Protein AF-A0A1V6ANA6-F1 (afdb_monomer_lite)

Secondary structure (DSSP, 8-state):
-----TT--SEEEETTTTEEEETTTTEEES-HHHHHTT--HHHHHHHHHHHHHHHHHHTT--

pLDDT: mean 84.54, std 16.84, range [45.66, 97.12]

Sequence (62 aa):
MGSGDRSERIRTYNYPQGRVTDHRLGLTVYNIENFLDGDIQMFIDALIAHFQAAALQGGNQG

Structure (mmCIF, N/CA/C/O backbone):
data_AF-A0A1V6ANA6-F1
#
_entry.id   AF-A0A1V6ANA6-F1
#
loop_
_atom_site.group_PDB
_atom_site.id
_atom_site.type_symbol
_atom_site.label_atom_id
_atom_site.label_alt_id
_atom_site.label_comp_id
_atom_site.label_asym_id
_atom_site.label_entity_id
_atom_site.label_seq_id
_atom_site.pdbx_PDB_ins_code
_atom_site.Cartn_x
_atom_site.Cartn_y
_atom_site.Cartn_z
_atom_site.occupancy
_atom_site.B_iso_or_equiv
_atom_site.auth_seq_id
_atom_site.auth_comp_id
_atom_site.auth_asym_id
_atom_site.auth_atom_id
_atom_site.pdbx_PDB_model_num
ATOM 1 N N . MET A 1 1 ? 23.504 -2.986 2.778 1.00 49.50 1 MET A N 1
ATOM 2 C CA . MET A 1 1 ? 22.202 -2.306 2.921 1.00 49.50 1 MET A CA 1
ATOM 3 C C . MET A 1 1 ? 22.495 -0.899 3.427 1.00 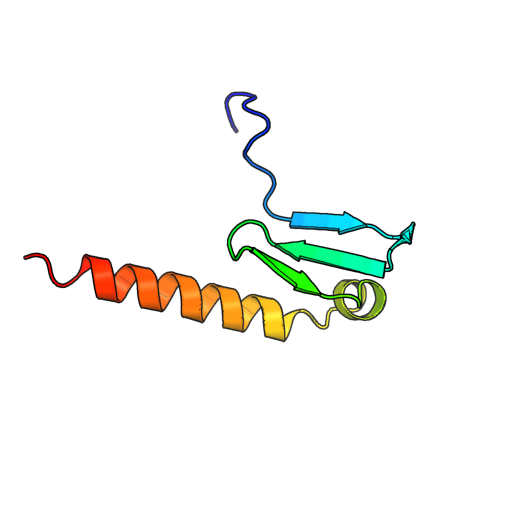49.50 1 MET A C 1
ATOM 5 O O . MET A 1 1 ? 22.666 -0.724 4.620 1.00 49.50 1 MET A O 1
ATOM 9 N N . GLY A 1 2 ? 22.993 -0.006 2.576 1.00 49.34 2 GLY A N 1
ATOM 10 C CA . GLY A 1 2 ? 22.182 0.927 1.784 1.00 49.34 2 GLY A CA 1
ATOM 11 C C . GLY A 1 2 ? 22.498 2.330 2.315 1.00 49.34 2 GLY A C 1
ATOM 12 O O . GLY A 1 2 ? 22.163 2.632 3.455 1.00 49.34 2 GLY A O 1
ATOM 13 N N . SER A 1 3 ? 23.289 3.096 1.558 1.00 52.19 3 SER A N 1
ATOM 14 C CA . SER A 1 3 ? 23.703 4.474 1.863 1.00 52.19 3 SER A CA 1
ATOM 15 C C . SER A 1 3 ? 22.478 5.289 2.276 1.00 52.19 3 SER A C 1
ATOM 17 O O . SER A 1 3 ? 21.497 5.260 1.549 1.00 52.19 3 SER A O 1
ATOM 19 N N . GLY A 1 4 ? 22.507 5.942 3.441 1.00 55.25 4 GLY A N 1
ATOM 20 C CA . GLY A 1 4 ? 21.349 6.536 4.123 1.00 55.25 4 GLY A CA 1
ATOM 21 C C . GLY A 1 4 ? 20.680 7.730 3.430 1.00 55.25 4 GLY A C 1
ATOM 22 O O . GLY A 1 4 ? 20.443 8.752 4.077 1.00 55.25 4 GLY A O 1
ATOM 23 N N . ASP A 1 5 ? 20.349 7.607 2.147 1.00 59.19 5 ASP A N 1
ATOM 24 C CA . ASP A 1 5 ? 19.406 8.479 1.477 1.00 59.19 5 ASP A CA 1
ATOM 25 C C . ASP A 1 5 ? 17.990 8.097 1.921 1.00 59.19 5 ASP A C 1
ATOM 27 O O . ASP A 1 5 ? 17.544 6.954 1.826 1.00 59.19 5 ASP A O 1
ATOM 31 N N . ARG A 1 6 ? 17.261 9.061 2.479 1.00 51.00 6 ARG A N 1
ATOM 32 C CA . ARG A 1 6 ? 15.956 8.839 3.133 1.00 51.00 6 ARG A CA 1
ATOM 33 C C . ARG A 1 6 ? 14.817 8.611 2.125 1.00 51.00 6 ARG A C 1
ATOM 35 O O . ARG A 1 6 ? 13.646 8.666 2.503 1.00 51.00 6 ARG A O 1
ATOM 42 N N . SER A 1 7 ? 15.176 8.345 0.874 1.00 53.91 7 SER A N 1
ATOM 43 C CA . SER A 1 7 ? 14.319 8.157 -0.295 1.00 53.91 7 SER A CA 1
ATOM 44 C C . SER A 1 7 ? 13.805 6.718 -0.450 1.00 53.91 7 SER A C 1
ATOM 46 O O . SER A 1 7 ? 12.913 6.465 -1.250 1.00 53.91 7 SER A O 1
ATOM 48 N N . GLU A 1 8 ? 14.299 5.762 0.341 1.00 63.00 8 GLU A N 1
ATOM 49 C CA . GLU A 1 8 ? 14.041 4.324 0.140 1.00 63.00 8 GLU A CA 1
ATOM 50 C C . GLU A 1 8 ? 12.846 3.757 0.938 1.00 63.00 8 GLU A C 1
ATOM 52 O O . GLU A 1 8 ? 12.857 2.608 1.387 1.00 63.00 8 GLU A O 1
ATOM 57 N N . ARG A 1 9 ? 11.780 4.532 1.169 1.00 79.56 9 ARG A N 1
ATOM 58 C CA . ARG A 1 9 ? 10.594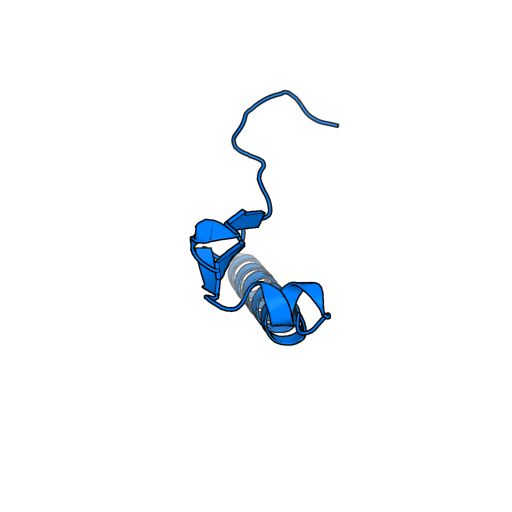 3.989 1.858 1.00 79.56 9 ARG A CA 1
ATOM 59 C C . ARG A 1 9 ? 9.693 3.258 0.872 1.00 79.56 9 ARG A C 1
ATOM 61 O O . ARG A 1 9 ? 9.028 3.887 0.066 1.00 79.56 9 ARG A O 1
ATOM 68 N N . ILE A 1 10 ? 9.603 1.933 0.996 1.00 90.00 10 ILE A N 1
ATOM 69 C CA . ILE A 1 10 ? 8.700 1.106 0.174 1.00 90.00 10 ILE A CA 1
ATOM 70 C C . ILE A 1 10 ? 7.226 1.441 0.461 1.00 90.00 10 ILE A C 1
ATOM 72 O O . ILE A 1 10 ? 6.433 1.609 -0.464 1.00 90.00 10 ILE A O 1
ATOM 76 N N . ARG A 1 11 ? 6.853 1.567 1.741 1.00 92.62 11 ARG A N 1
ATOM 77 C CA . ARG A 1 11 ? 5.487 1.884 2.187 1.00 92.62 11 ARG A CA 1
ATOM 78 C C . ARG A 1 11 ? 5.474 2.833 3.378 1.00 92.62 11 ARG A C 1
ATOM 80 O O . ARG A 1 11 ? 6.420 2.885 4.162 1.00 92.62 11 ARG A O 1
ATOM 87 N N . THR A 1 12 ? 4.367 3.543 3.545 1.00 94.62 12 THR A N 1
ATOM 88 C CA . THR A 1 12 ? 4.036 4.306 4.750 1.00 94.62 12 THR A CA 1
ATOM 89 C C . THR A 1 12 ? 2.713 3.817 5.319 1.00 94.62 12 THR A C 1
ATOM 91 O O . THR A 1 12 ? 1.719 3.762 4.604 1.00 94.62 12 THR A O 1
ATOM 94 N N . TYR A 1 13 ? 2.708 3.513 6.615 1.00 94.88 13 TYR A N 1
ATOM 95 C CA . TYR A 1 13 ? 1.529 3.137 7.391 1.00 94.88 13 TYR A CA 1
ATOM 96 C C . TYR A 1 13 ? 1.151 4.314 8.289 1.00 94.88 13 TYR A C 1
ATOM 98 O O . TYR A 1 13 ? 1.978 4.786 9.068 1.00 94.88 13 TYR A O 1
ATOM 106 N N . ASN A 1 14 ? -0.072 4.818 8.167 1.00 95.69 14 ASN A N 1
ATOM 107 C CA . ASN A 1 14 ? -0.578 5.924 8.969 1.00 95.69 14 ASN A CA 1
ATOM 108 C C . ASN A 1 14 ? -1.857 5.481 9.683 1.00 95.69 14 ASN A C 1
ATOM 110 O O . ASN A 1 14 ? -2.949 5.585 9.128 1.00 95.69 14 ASN A O 1
ATOM 114 N N . TYR A 1 15 ? -1.690 4.998 10.915 1.00 94.69 15 TYR A N 1
ATOM 115 C CA . TYR A 1 15 ? -2.785 4.535 11.768 1.00 94.69 15 TYR A CA 1
ATOM 116 C C . TYR A 1 15 ? -3.803 5.636 12.103 1.00 94.69 15 TYR A C 1
ATOM 118 O O . TYR 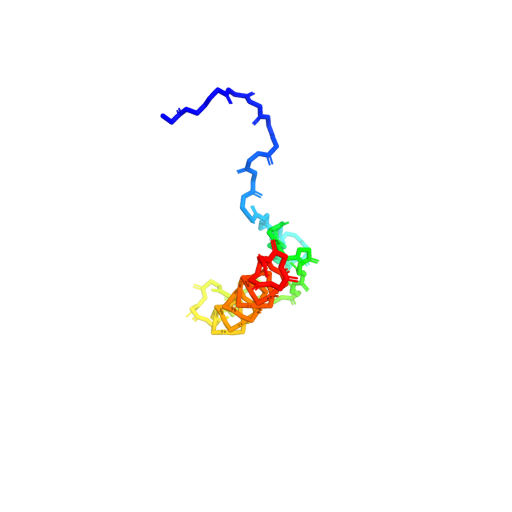A 1 15 ? -4.987 5.389 11.900 1.00 94.69 15 TYR A O 1
ATOM 126 N N . PRO A 1 16 ? -3.411 6.866 12.513 1.00 96.50 16 PRO A N 1
ATOM 127 C CA . PRO A 1 16 ? -4.387 7.927 12.788 1.00 96.50 16 PRO A CA 1
ATOM 128 C C . PRO A 1 16 ? -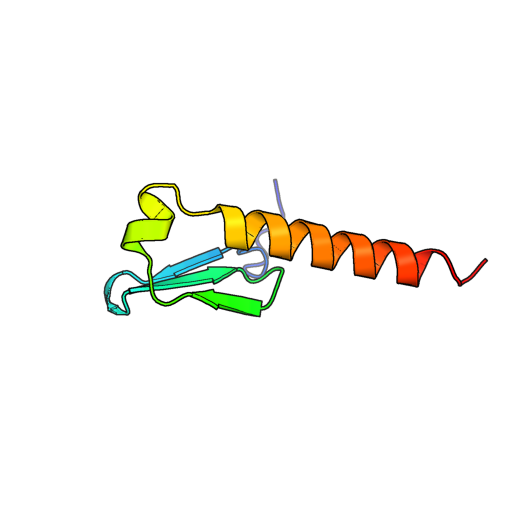5.314 8.263 11.612 1.00 96.50 16 PRO A C 1
ATOM 130 O O . PRO A 1 16 ? -6.437 8.704 11.822 1.00 96.50 16 PRO A O 1
ATOM 133 N N . GLN A 1 17 ? -4.839 8.081 10.376 1.00 94.31 17 GLN A N 1
ATOM 134 C CA . GLN A 1 17 ? -5.602 8.340 9.148 1.00 94.31 17 GLN A CA 1
ATOM 135 C C . GLN A 1 17 ? -6.104 7.053 8.475 1.00 94.31 17 GLN A C 1
ATOM 137 O O . GLN A 1 17 ? -6.634 7.118 7.367 1.00 94.31 17 GLN A O 1
ATOM 142 N N . GLY A 1 18 ? -5.904 5.893 9.110 1.00 96.38 18 GLY A N 1
ATOM 143 C CA . GLY A 1 18 ? -6.374 4.595 8.634 1.00 96.38 18 GLY A CA 1
ATOM 144 C C . GLY A 1 18 ? -5.824 4.161 7.273 1.00 96.38 18 GLY A C 1
ATOM 145 O O . GLY A 1 18 ? -6.504 3.417 6.571 1.00 96.38 18 GLY A O 1
ATOM 146 N N . ARG A 1 19 ? -4.639 4.632 6.850 1.00 97.06 19 ARG A N 1
ATOM 147 C CA . ARG A 1 19 ? -4.157 4.435 5.469 1.00 97.06 19 ARG A CA 1
ATOM 148 C C . ARG A 1 19 ? -2.784 3.792 5.339 1.00 97.06 19 ARG A C 1
ATOM 150 O O . ARG A 1 19 ? -1.899 3.986 6.173 1.00 97.06 19 ARG A O 1
ATOM 157 N N . VAL A 1 20 ? -2.594 3.116 4.211 1.00 96.44 20 VAL A N 1
ATOM 158 C CA . VAL A 1 20 ? -1.324 2.560 3.740 1.00 96.44 20 VAL A CA 1
ATOM 159 C C . VAL A 1 20 ? -1.013 3.140 2.367 1.00 96.44 20 VAL A C 1
ATOM 161 O O . VAL A 1 20 ? -1.852 3.099 1.472 1.00 96.44 20 VAL A O 1
ATOM 164 N N . THR A 1 21 ? 0.196 3.665 2.194 1.00 95.88 21 THR A N 1
ATOM 165 C CA . THR A 1 21 ? 0.698 4.182 0.916 1.00 95.88 21 THR A CA 1
ATOM 166 C C . THR A 1 21 ? 1.881 3.336 0.455 1.00 95.88 21 THR A C 1
ATOM 168 O O . THR A 1 21 ? 2.841 3.196 1.207 1.00 95.88 21 THR A O 1
ATOM 171 N N . ASP A 1 22 ? 1.838 2.785 -0.760 1.00 94.69 22 ASP A N 1
ATOM 172 C CA . ASP A 1 22 ? 2.967 2.128 -1.433 1.00 94.69 22 ASP A CA 1
ATOM 173 C C . ASP A 1 22 ? 3.627 3.107 -2.406 1.00 94.69 22 ASP A C 1
ATOM 175 O O . ASP A 1 22 ? 3.035 3.509 -3.409 1.00 94.69 22 ASP A O 1
ATOM 179 N N . HIS A 1 23 ? 4.862 3.504 -2.097 1.00 92.94 23 HIS A N 1
ATOM 180 C CA . HIS A 1 23 ? 5.584 4.540 -2.844 1.00 92.94 23 HIS A CA 1
ATOM 181 C C . HIS A 1 23 ? 6.136 4.040 -4.174 1.00 92.94 23 HIS A C 1
ATOM 183 O O . HIS A 1 23 ? 6.411 4.854 -5.047 1.00 92.94 23 HIS A O 1
ATOM 189 N N . ARG A 1 24 ? 6.253 2.720 -4.368 1.00 91.0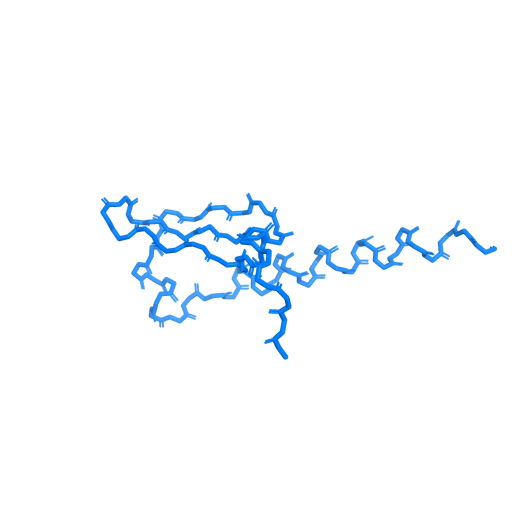6 24 ARG A N 1
ATOM 190 C CA . ARG A 1 24 ? 6.661 2.158 -5.667 1.00 91.06 24 ARG A CA 1
ATOM 191 C C . ARG A 1 24 ? 5.593 2.392 -6.731 1.00 91.06 24 ARG A C 1
ATOM 193 O O . ARG A 1 24 ? 5.918 2.514 -7.901 1.00 91.06 24 ARG A O 1
ATOM 200 N N . LEU A 1 25 ? 4.330 2.441 -6.305 1.00 91.75 25 LEU A N 1
ATOM 201 C CA . LEU A 1 25 ? 3.162 2.598 -7.171 1.00 91.75 25 LEU A CA 1
ATOM 202 C C . LEU A 1 25 ? 2.511 3.983 -7.084 1.00 91.75 25 LEU A C 1
ATOM 204 O O . LEU A 1 25 ? 1.677 4.312 -7.920 1.00 91.75 25 LEU A O 1
ATOM 208 N N . GLY A 1 26 ? 2.805 4.757 -6.034 1.00 92.50 26 GLY A N 1
ATOM 209 C CA . GLY A 1 26 ? 2.003 5.929 -5.669 1.00 92.50 26 GLY A CA 1
ATOM 210 C C . GLY A 1 26 ? 0.584 5.567 -5.203 1.00 92.50 26 GLY A C 1
ATOM 211 O O . GLY A 1 26 ? -0.300 6.422 -5.177 1.00 92.50 26 GLY A O 1
ATOM 212 N N . LEU A 1 27 ? 0.347 4.302 -4.838 1.00 93.75 27 LEU A N 1
ATOM 213 C CA . LEU A 1 27 ? -0.963 3.784 -4.447 1.00 93.75 27 LEU A CA 1
ATOM 214 C C . LEU A 1 27 ? -1.221 4.067 -2.968 1.00 93.75 27 LEU A C 1
ATOM 216 O O . LEU A 1 27 ? -0.391 3.738 -2.126 1.00 93.75 27 LEU A O 1
ATOM 220 N N . THR A 1 28 ? -2.387 4.618 -2.635 1.00 95.38 28 THR A N 1
ATOM 221 C CA . THR A 1 28 ? -2.836 4.787 -1.246 1.00 95.38 28 THR A CA 1
ATOM 222 C C . THR A 1 28 ? -4.180 4.104 -1.037 1.00 95.38 28 THR A C 1
ATOM 224 O O . THR A 1 28 ? -5.109 4.326 -1.808 1.00 95.38 28 THR A O 1
ATOM 227 N N . VAL A 1 29 ? -4.290 3.309 0.026 1.00 94.81 29 VAL A N 1
ATOM 228 C CA . VAL A 1 29 ? -5.522 2.633 0.449 1.00 94.81 29 VAL A CA 1
ATOM 229 C C . VAL A 1 29 ? -5.871 3.073 1.865 1.00 94.81 29 VAL A C 1
ATOM 231 O O . VAL A 1 29 ? -5.008 3.095 2.738 1.00 94.81 29 VAL A O 1
ATOM 234 N N . TYR A 1 30 ? -7.137 3.413 2.099 1.00 96.19 30 TYR A N 1
ATOM 235 C CA . TYR A 1 30 ? -7.668 3.887 3.385 1.00 96.19 30 TYR A CA 1
ATOM 236 C C . TYR A 1 30 ? -8.312 2.745 4.174 1.00 96.19 30 TYR A C 1
ATOM 238 O O . TYR A 1 30 ? -9.472 2.821 4.569 1.00 96.19 30 TYR A O 1
ATOM 246 N N . ASN A 1 31 ? -7.581 1.643 4.310 1.00 93.88 31 ASN A N 1
ATOM 247 C CA . ASN A 1 31 ? -8.052 0.471 5.033 1.00 93.88 31 ASN A CA 1
ATOM 248 C C . ASN A 1 31 ? -6.869 -0.297 5.633 1.00 93.88 31 ASN A C 1
ATOM 250 O O . ASN A 1 31 ? -6.521 -1.392 5.194 1.00 93.88 31 ASN A O 1
ATOM 254 N N . ILE A 1 32 ? -6.178 0.349 6.577 1.00 95.56 32 ILE A N 1
ATOM 255 C CA . ILE A 1 32 ? -4.986 -0.223 7.212 1.00 95.56 32 ILE A CA 1
ATOM 256 C C . ILE A 1 32 ? -5.283 -1.518 7.976 1.00 95.56 32 ILE A C 1
ATOM 258 O O . ILE A 1 32 ? -4.453 -2.416 7.929 1.00 95.56 32 ILE A O 1
ATOM 262 N N . GLU A 1 33 ? -6.451 -1.640 8.610 1.00 96.00 33 GLU A N 1
ATOM 263 C CA . GLU A 1 33 ? -6.826 -2.830 9.388 1.00 96.00 33 GLU A CA 1
ATOM 264 C C . GLU A 1 33 ? -6.867 -4.075 8.493 1.00 96.00 33 GLU A C 1
ATOM 266 O O . GLU A 1 33 ? -6.084 -4.998 8.697 1.00 96.00 33 GLU A O 1
ATOM 271 N N . ASN A 1 34 ? -7.646 -4.049 7.403 1.00 95.38 34 ASN A N 1
ATOM 272 C CA . ASN A 1 34 ? -7.702 -5.177 6.467 1.00 95.38 34 ASN A CA 1
ATOM 273 C C . ASN A 1 34 ? -6.331 -5.495 5.857 1.00 95.38 34 ASN A C 1
ATOM 275 O O . ASN A 1 34 ? -5.982 -6.660 5.675 1.00 95.38 34 ASN A O 1
ATOM 279 N N . PHE A 1 35 ? -5.535 -4.464 5.551 1.00 94.88 35 PHE A N 1
ATOM 280 C CA . PHE A 1 35 ? -4.184 -4.667 5.033 1.00 94.88 35 PHE A CA 1
ATOM 281 C C . PHE A 1 35 ? -3.312 -5.443 6.032 1.00 94.88 35 PHE A C 1
ATOM 283 O O . PHE A 1 35 ? -2.557 -6.331 5.635 1.00 94.88 35 PHE A O 1
ATOM 290 N N . LEU A 1 36 ? -3.394 -5.104 7.322 1.00 94.50 36 LEU A N 1
ATOM 291 C CA . LEU A 1 36 ? -2.645 -5.774 8.386 1.00 94.50 36 LEU A CA 1
ATOM 292 C C . LEU A 1 36 ? -3.179 -7.179 8.682 1.00 94.50 36 LEU A C 1
ATOM 294 O O . LEU A 1 36 ? -2.382 -8.058 9.004 1.00 94.50 36 LEU A O 1
ATOM 298 N N . ASP A 1 37 ? -4.475 -7.409 8.475 1.00 97.12 37 ASP A N 1
ATOM 299 C CA . ASP A 1 37 ? -5.111 -8.731 8.546 1.00 97.12 37 ASP A CA 1
ATOM 300 C C . ASP A 1 37 ? -4.758 -9.643 7.354 1.00 97.12 37 ASP A C 1
ATOM 302 O O . ASP A 1 37 ? -5.142 -10.813 7.317 1.00 97.12 37 ASP A O 1
ATOM 306 N N . GLY A 1 38 ? -3.984 -9.138 6.387 1.00 95.44 38 GLY A N 1
ATOM 307 C CA . GLY A 1 38 ? -3.457 -9.914 5.265 1.00 95.44 38 GLY A CA 1
ATOM 308 C C . GLY A 1 38 ? -4.221 -9.744 3.954 1.00 95.44 38 GLY A C 1
ATOM 309 O O . GLY A 1 38 ? -3.871 -10.400 2.971 1.00 95.44 38 GLY A O 1
ATOM 310 N N . ASP A 1 39 ? -5.200 -8.838 3.885 1.00 95.94 39 ASP A N 1
ATOM 311 C CA . ASP A 1 39 ? -5.869 -8.450 2.638 1.00 95.94 39 ASP A CA 1
ATOM 312 C C . ASP A 1 39 ? -4.953 -7.546 1.790 1.00 95.94 39 ASP A C 1
ATOM 314 O O . ASP A 1 39 ? -5.130 -6.333 1.650 1.00 95.94 39 ASP A O 1
ATOM 318 N N . ILE A 1 40 ? -3.881 -8.151 1.274 1.00 95.69 40 ILE A N 1
ATOM 319 C CA . ILE A 1 40 ? -2.819 -7.475 0.519 1.00 95.69 40 ILE A CA 1
ATOM 320 C C . ILE A 1 40 ? -2.819 -7.846 -0.965 1.00 95.69 40 ILE A C 1
ATOM 322 O O . ILE A 1 40 ? -1.969 -7.353 -1.712 1.00 95.69 40 ILE A O 1
ATOM 326 N N . GLN A 1 41 ? -3.753 -8.693 -1.410 1.00 95.19 41 GLN A N 1
ATOM 327 C CA . GLN A 1 41 ? -3.782 -9.215 -2.780 1.00 95.19 41 GLN A CA 1
ATOM 328 C C . GLN A 1 41 ? -3.857 -8.083 -3.810 1.00 95.19 41 GLN A C 1
ATOM 330 O O . GLN A 1 41 ? -3.077 -8.058 -4.759 1.00 95.19 41 GLN A O 1
ATOM 335 N N . MET A 1 42 ? -4.685 -7.067 -3.543 1.00 92.44 42 MET A N 1
ATOM 336 C CA . MET A 1 42 ? -4.784 -5.861 -4.370 1.00 92.44 42 MET A CA 1
ATOM 337 C C . MET A 1 42 ? -3.422 -5.182 -4.597 1.00 92.44 42 MET A C 1
ATOM 339 O O . MET A 1 42 ? -3.123 -4.735 -5.704 1.00 92.44 42 MET A O 1
ATOM 343 N N . PHE A 1 43 ? -2.579 -5.092 -3.563 1.00 93.81 43 PHE A N 1
ATOM 344 C CA . PHE A 1 43 ? -1.253 -4.483 -3.690 1.00 93.81 43 PHE A CA 1
ATOM 345 C C . PHE A 1 43 ? -0.301 -5.363 -4.497 1.00 93.81 43 PHE A C 1
ATOM 347 O O . PHE A 1 43 ? 0.515 -4.836 -5.250 1.00 93.81 43 PHE A O 1
ATOM 354 N N . ILE A 1 44 ? -0.379 -6.685 -4.331 1.00 94.88 44 ILE A N 1
ATOM 355 C CA . ILE A 1 44 ? 0.446 -7.638 -5.080 1.00 94.88 44 ILE A CA 1
ATOM 356 C C . ILE A 1 44 ? 0.125 -7.538 -6.571 1.00 94.88 44 ILE A C 1
ATOM 358 O O . ILE A 1 44 ? 1.038 -7.345 -7.373 1.00 94.88 44 ILE A O 1
ATOM 362 N N . ASP A 1 45 ? -1.155 -7.583 -6.930 1.00 95.69 45 ASP A N 1
ATOM 363 C CA . ASP A 1 45 ? -1.594 -7.518 -8.324 1.00 95.69 45 ASP A CA 1
ATOM 364 C C . ASP A 1 45 ? -1.194 -6.186 -8.969 1.00 95.69 45 ASP A C 1
ATOM 366 O O . ASP A 1 45 ? -0.654 -6.164 -10.077 1.00 95.69 45 ASP A O 1
ATOM 370 N N . ALA A 1 46 ? -1.364 -5.073 -8.246 1.00 94.56 46 ALA A N 1
ATOM 371 C CA . ALA A 1 46 ? -0.943 -3.756 -8.713 1.00 94.56 46 ALA A CA 1
ATOM 372 C C . ALA A 1 46 ? 0.580 -3.663 -8.927 1.00 94.56 46 ALA A C 1
ATOM 374 O O . ALA A 1 46 ? 1.029 -3.068 -9.908 1.00 94.56 46 ALA A O 1
ATOM 375 N N . LEU A 1 47 ? 1.385 -4.276 -8.048 1.00 94.00 47 LEU A N 1
ATOM 376 C CA . LEU A 1 47 ? 2.843 -4.336 -8.204 1.00 94.00 47 LEU A CA 1
ATOM 377 C C . LEU A 1 47 ? 3.237 -5.150 -9.432 1.00 94.00 47 LEU A C 1
ATOM 379 O O . LEU A 1 47 ? 4.052 -4.693 -10.231 1.00 94.00 47 LEU A O 1
ATOM 383 N N . ILE A 1 48 ? 2.649 -6.335 -9.595 1.00 94.56 48 ILE A N 1
ATOM 384 C CA . ILE A 1 48 ? 2.911 -7.208 -10.740 1.00 94.56 48 ILE A CA 1
ATOM 385 C C . ILE A 1 48 ? 2.577 -6.473 -12.038 1.00 94.56 48 ILE A C 1
ATOM 387 O O . ILE A 1 48 ? 3.435 -6.383 -12.915 1.00 94.56 48 ILE A O 1
ATOM 391 N N . ALA A 1 49 ? 1.383 -5.883 -12.135 1.00 93.62 49 ALA A N 1
ATOM 392 C CA . ALA A 1 49 ? 0.954 -5.146 -13.319 1.00 93.62 49 ALA A CA 1
ATOM 393 C C . ALA A 1 49 ? 1.888 -3.968 -13.638 1.00 93.62 49 ALA A C 1
ATOM 395 O O . ALA A 1 49 ? 2.279 -3.785 -14.791 1.00 93.62 49 ALA A O 1
ATOM 396 N N . HIS A 1 50 ? 2.298 -3.198 -12.623 1.00 91.38 50 HIS A N 1
ATOM 397 C CA . HIS A 1 50 ? 3.214 -2.072 -12.797 1.00 91.38 50 HIS A CA 1
ATOM 398 C C . HIS A 1 50 ? 4.572 -2.507 -13.363 1.00 91.38 50 HIS A C 1
ATOM 400 O O . HIS A 1 50 ? 5.043 -1.941 -14.352 1.00 91.38 50 HIS A O 1
ATOM 406 N N . PHE A 1 51 ? 5.190 -3.541 -12.784 1.00 89.06 51 PHE A N 1
ATOM 407 C CA . PHE A 1 51 ? 6.496 -4.015 -13.244 1.00 89.06 51 PHE A CA 1
ATOM 408 C C . PHE A 1 51 ? 6.424 -4.761 -14.580 1.00 89.06 51 PHE A C 1
ATOM 410 O O . PHE A 1 51 ? 7.335 -4.626 -15.394 1.00 89.06 51 PHE A O 1
ATOM 417 N N . GLN A 1 52 ? 5.338 -5.488 -14.854 1.00 91.56 52 GLN A N 1
ATOM 418 C CA . GLN A 1 52 ? 5.101 -6.089 -16.169 1.00 91.56 52 GLN A CA 1
ATOM 419 C C . GLN A 1 52 ? 4.959 -5.016 -17.254 1.00 91.56 52 GLN A C 1
ATOM 421 O O . GLN A 1 52 ? 5.604 -5.110 -18.297 1.00 91.56 52 GLN A O 1
ATOM 426 N N . ALA A 1 53 ? 4.178 -3.962 -17.001 1.00 89.06 53 ALA A N 1
ATOM 427 C CA . ALA A 1 53 ? 4.026 -2.849 -17.935 1.00 89.06 53 ALA A CA 1
ATOM 428 C C . ALA A 1 53 ? 5.349 -2.100 -18.170 1.00 89.06 53 ALA A C 1
ATOM 430 O O . ALA A 1 53 ? 5.636 -1.701 -19.300 1.00 89.06 53 ALA A O 1
ATOM 431 N N . ALA A 1 54 ? 6.169 -1.925 -17.129 1.00 85.38 54 ALA A N 1
ATOM 432 C CA . ALA A 1 54 ? 7.498 -1.330 -17.253 1.00 85.38 54 ALA A CA 1
ATOM 433 C C . ALA A 1 54 ? 8.455 -2.213 -18.078 1.00 85.38 54 ALA A C 1
ATOM 435 O O . ALA A 1 54 ? 9.171 -1.707 -18.942 1.00 85.38 54 ALA A O 1
ATOM 436 N N . ALA A 1 55 ? 8.432 -3.534 -17.870 1.00 85.19 55 ALA A N 1
ATOM 437 C CA . ALA A 1 55 ? 9.261 -4.481 -18.616 1.00 85.19 55 ALA A CA 1
ATOM 438 C C . ALA A 1 55 ? 8.902 -4.522 -20.112 1.00 85.19 55 ALA 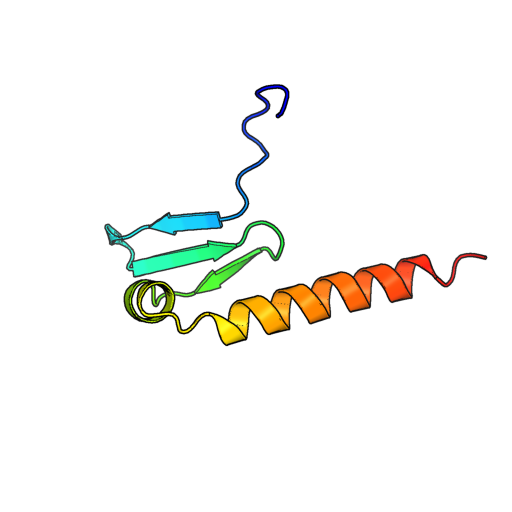A C 1
ATOM 440 O O . ALA A 1 55 ? 9.793 -4.546 -20.960 1.00 85.19 55 ALA A O 1
ATOM 441 N N . LEU A 1 56 ? 7.608 -4.470 -20.445 1.00 81.75 56 LEU A N 1
ATOM 442 C CA . LEU A 1 56 ? 7.134 -4.430 -21.833 1.00 81.75 56 LEU A CA 1
ATOM 443 C C . LEU A 1 56 ? 7.546 -3.137 -22.553 1.00 81.75 56 LEU A C 1
ATOM 445 O O . LEU A 1 56 ? 7.905 -3.176 -23.726 1.00 81.75 56 LEU A O 1
ATOM 449 N N . GLN A 1 57 ? 7.550 -1.999 -21.853 1.00 71.62 57 GLN A N 1
ATOM 450 C CA . GLN A 1 57 ? 8.022 -0.725 -22.410 1.00 71.62 57 GLN A CA 1
ATOM 451 C C . GLN A 1 57 ? 9.545 -0.698 -22.615 1.00 71.62 57 GLN A C 1
ATOM 453 O O . GLN A 1 57 ? 10.023 -0.081 -23.565 1.00 71.62 57 GLN A O 1
ATOM 458 N N . GLY A 1 58 ? 10.309 -1.400 -21.771 1.00 60.28 58 GLY A N 1
ATOM 459 C CA . GLY A 1 58 ? 11.758 -1.563 -21.936 1.00 60.28 58 GLY A CA 1
ATOM 460 C C . GLY A 1 58 ? 12.165 -2.530 -23.056 1.00 60.28 58 GLY A C 1
ATOM 461 O O . GLY A 1 58 ? 13.283 -2.441 -23.551 1.00 60.28 58 GLY A O 1
ATOM 462 N N . GLY A 1 59 ? 11.268 -3.427 -23.480 1.00 53.94 59 GLY A N 1
ATOM 463 C CA . GLY A 1 59 ? 11.524 -4.436 -24.516 1.00 53.94 59 GLY A CA 1
ATOM 464 C C . GLY A 1 59 ? 11.302 -3.981 -25.964 1.00 53.94 59 GLY A C 1
ATOM 465 O O . GLY A 1 59 ? 11.567 -4.760 -26.872 1.00 53.94 59 GLY A O 1
ATOM 466 N N . ASN A 1 60 ? 10.831 -2.750 -26.200 1.00 50.72 60 ASN A N 1
ATOM 467 C CA . ASN A 1 60 ? 10.533 -2.218 -27.542 1.00 50.72 60 ASN A CA 1
ATOM 468 C C . ASN A 1 60 ? 11.561 -1.172 -28.035 1.00 50.72 60 ASN A C 1
ATOM 470 O O . ASN A 1 60 ? 11.239 -0.329 -28.868 1.00 50.72 60 ASN A O 1
ATOM 474 N N . GLN A 1 61 ? 12.784 -1.192 -27.492 1.00 47.78 61 GLN A N 1
ATOM 475 C CA . GLN A 1 61 ? 13.917 -0.365 -27.943 1.00 47.78 61 GLN A CA 1
ATOM 476 C C . GLN A 1 61 ? 15.152 -1.216 -28.290 1.00 47.78 61 GLN A C 1
ATOM 478 O O . GLN A 1 61 ? 16.270 -0.896 -27.885 1.00 47.78 61 GLN A O 1
ATOM 483 N N . GLY A 1 62 ? 14.937 -2.315 -29.017 1.00 45.66 62 GLY A N 1
ATOM 484 C CA . GLY A 1 62 ? 15.987 -3.123 -29.643 1.00 45.66 62 GLY A CA 1
ATOM 485 C C . GLY A 1 62 ? 15.783 -3.188 -31.145 1.00 45.66 62 GLY A C 1
ATOM 486 O O . GLY A 1 62 ? 14.645 -3.520 -31.540 1.00 45.66 62 GLY A O 1
#

Radius of gyration: 14.58 Å; chains: 1; bounding box: 32×19×42 Å

Foldseek 3Di:
DDPPDVPPDQWDDDVVQQWIAGPVQRDMDNHNPVVVVPVCVVVVVSVVVVVVVVVVVVVPPD